Protein AF-A0A6C0KAD4-F1 (afdb_monomer_lite)

pLDDT: mean 70.76, std 21.35, range [34.16, 97.62]

Radius of gyration: 24.13 Å; chains: 1; bounding box: 54×58×43 Å

Foldseek 3Di:
DDPVVVVVVLVVVLVVVCVVVCVVCPPVQPPVALVSLVVVLVVLVVVLVVVVVVPPPPPNPVVVSVSVSSNVNSVVRNVVRVVVVVVVPPDDPPDDDDPVVVVVVVVPPDCPDDDLVPDDPVPRDPPPDDDDDDDDDDDDDDDDDD

Organism: NCBI:txid1070528

InterPro domains:
  IPR011630 Nucleotide modification associated domain 1 [PF07659] (21-80)

Sequence (146 aa):
MDRISQLKAVQLEGAKLFEKKNKDYGDAFANYGPIGVIVRMGDKINRLTSVTNNGINLVKTECIRDTLIDLHNYSAMAIMLMDENKEQIIELPKSIPRNDSYAHELSLQDNSKVDNNDLPYSARWPNCSSPKNTSESSWPPSVNNR

Structure (mmCIF, N/CA/C/O backbone):
data_AF-A0A6C0KAD4-F1
#
_entry.id   AF-A0A6C0KAD4-F1
#
loop_
_atom_site.group_PDB
_atom_site.id
_atom_site.type_symbol
_atom_site.label_atom_id
_atom_site.label_alt_id
_atom_site.label_comp_id
_atom_site.label_asym_id
_atom_site.label_entity_id
_atom_site.label_seq_id
_atom_site.pdbx_PDB_ins_code
_atom_site.Cartn_x
_atom_site.Cartn_y
_atom_site.Cartn_z
_atom_site.occupancy
_atom_site.B_iso_or_equiv
_atom_site.auth_seq_id
_atom_site.auth_comp_id
_atom_site.auth_asym_id
_atom_site.auth_atom_id
_atom_site.pdbx_PDB_model_num
ATOM 1 N N . MET A 1 1 ? -5.820 -21.143 15.294 1.00 69.56 1 MET A N 1
ATOM 2 C CA . MET A 1 1 ? -6.151 -20.475 14.016 1.00 69.56 1 MET A CA 1
ATOM 3 C C . MET A 1 1 ? -4.843 -20.315 13.250 1.00 69.56 1 MET A C 1
ATOM 5 O O . MET A 1 1 ? -3.895 -19.811 13.840 1.00 69.56 1 MET A O 1
ATOM 9 N N . ASP A 1 2 ? -4.747 -20.830 12.025 1.00 94.50 2 ASP A N 1
ATOM 10 C CA . ASP A 1 2 ? -3.501 -20.830 11.243 1.00 94.50 2 ASP A CA 1
ATOM 11 C C . ASP A 1 2 ? -3.136 -19.412 10.756 1.00 94.50 2 ASP A C 1
ATOM 13 O O . ASP A 1 2 ? -3.978 -18.696 10.210 1.00 94.50 2 ASP A O 1
ATOM 17 N N . ARG A 1 3 ? -1.881 -18.996 10.969 1.00 94.19 3 ARG A N 1
ATOM 18 C CA . ARG A 1 3 ? -1.393 -17.651 10.619 1.00 94.19 3 ARG A CA 1
ATOM 19 C C . ARG A 1 3 ? -1.271 -17.453 9.114 1.00 94.19 3 ARG A C 1
ATOM 21 O O . ARG A 1 3 ? -1.547 -16.357 8.634 1.00 94.19 3 ARG A O 1
ATOM 28 N N . ILE A 1 4 ? -0.917 -18.501 8.371 1.00 96.00 4 ILE A N 1
ATOM 29 C CA . ILE A 1 4 ? -0.828 -18.430 6.908 1.00 96.00 4 ILE A CA 1
ATOM 30 C C . ILE A 1 4 ? -2.213 -18.180 6.311 1.00 96.00 4 ILE A C 1
ATOM 32 O O . ILE A 1 4 ? -2.373 -17.324 5.444 1.00 96.00 4 ILE A O 1
ATOM 36 N N . SER A 1 5 ? -3.233 -18.861 6.827 1.00 96.88 5 SER A N 1
ATOM 37 C CA . SER A 1 5 ? -4.627 -18.638 6.442 1.00 96.88 5 SER A CA 1
ATOM 38 C C . SER A 1 5 ? -5.096 -17.206 6.734 1.00 96.88 5 SER A C 1
ATOM 40 O O . SER A 1 5 ? -5.762 -16.602 5.896 1.00 96.88 5 SER A O 1
ATOM 42 N N . GLN A 1 6 ? -4.703 -16.622 7.874 1.00 95.25 6 GLN A N 1
ATOM 43 C CA . GLN A 1 6 ? -5.002 -15.216 8.189 1.00 95.25 6 GLN A CA 1
ATOM 44 C C . GLN A 1 6 ? -4.330 -14.249 7.205 1.00 95.25 6 GLN A C 1
ATOM 46 O O . GLN A 1 6 ? -4.984 -13.334 6.710 1.00 95.25 6 GLN A O 1
ATOM 51 N N . LEU A 1 7 ? -3.049 -14.467 6.889 1.00 96.00 7 LEU A N 1
ATOM 52 C CA . LEU A 1 7 ? -2.322 -13.648 5.917 1.00 96.00 7 LEU A CA 1
ATOM 53 C C . LEU A 1 7 ? -2.972 -13.718 4.529 1.00 96.00 7 LEU A C 1
ATOM 55 O O . LEU A 1 7 ? -3.208 -12.680 3.918 1.00 96.00 7 LEU A O 1
ATOM 59 N N . LYS A 1 8 ? -3.328 -14.921 4.061 1.00 97.12 8 LYS A N 1
ATOM 60 C CA . LYS A 1 8 ? -4.019 -15.116 2.776 1.00 97.12 8 LYS A CA 1
ATOM 61 C C . LYS A 1 8 ? -5.353 -14.375 2.717 1.00 97.12 8 LYS A C 1
ATOM 63 O O . LYS A 1 8 ? -5.683 -13.797 1.686 1.00 97.12 8 LYS A O 1
ATOM 68 N N . ALA A 1 9 ? -6.111 -14.363 3.814 1.00 96.62 9 ALA A N 1
ATOM 69 C CA . ALA A 1 9 ? -7.363 -13.614 3.885 1.00 96.62 9 ALA A CA 1
ATOM 70 C C . ALA A 1 9 ? -7.134 -12.099 3.730 1.00 96.62 9 ALA A C 1
ATOM 72 O O . ALA A 1 9 ? -7.840 -11.455 2.958 1.00 96.62 9 ALA A O 1
ATOM 73 N N . VAL A 1 10 ? -6.111 -11.551 4.397 1.00 95.88 10 VAL A N 1
ATOM 74 C CA . VAL A 1 10 ? -5.720 -10.134 4.277 1.00 95.88 10 VAL A CA 1
ATOM 75 C C . VAL A 1 10 ? -5.239 -9.798 2.862 1.00 95.88 10 VAL A C 1
ATOM 77 O O . VAL A 1 10 ? -5.626 -8.773 2.310 1.00 95.88 10 VAL A O 1
ATOM 80 N N . GLN A 1 11 ? -4.441 -10.669 2.241 1.00 97.06 11 GLN A N 1
ATOM 81 C CA . GLN A 1 11 ? -3.985 -10.483 0.859 1.00 97.06 11 GLN A CA 1
ATOM 82 C C . GLN A 1 11 ? -5.156 -10.484 -0.131 1.00 97.06 11 GLN A C 1
ATOM 84 O O . GLN A 1 11 ? -5.190 -9.664 -1.044 1.00 97.06 11 GLN A O 1
ATOM 89 N N . LEU A 1 12 ? -6.144 -11.365 0.062 1.00 97.62 12 LEU A N 1
ATOM 90 C CA . LEU A 1 12 ? -7.343 -11.411 -0.776 1.00 97.62 12 LEU A CA 1
ATOM 91 C C . LEU A 1 12 ? -8.203 -10.146 -0.624 1.00 97.62 12 LEU A C 1
ATOM 93 O O . LEU A 1 12 ? -8.741 -9.641 -1.607 1.00 97.62 12 LEU A O 1
ATOM 97 N N . GLU A 1 13 ? -8.339 -9.637 0.600 1.00 96.25 13 GLU A N 1
ATOM 98 C CA . GLU A 1 13 ? -8.992 -8.355 0.889 1.00 96.25 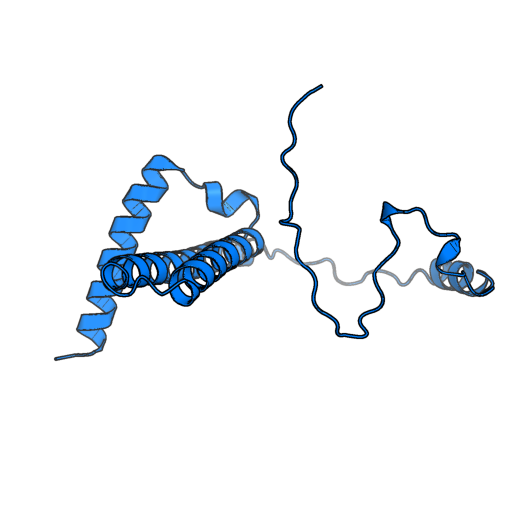13 GLU A CA 1
ATOM 99 C C . GLU A 1 13 ? -8.271 -7.196 0.182 1.00 96.25 13 GLU A C 1
ATOM 101 O O . GLU A 1 13 ? -8.905 -6.432 -0.549 1.00 96.25 13 GLU A O 1
ATOM 106 N N . GLY A 1 14 ? -6.943 -7.124 0.320 1.00 96.56 14 GLY A N 1
ATOM 107 C CA . GLY A 1 14 ? -6.103 -6.132 -0.351 1.00 96.56 14 GLY A CA 1
ATOM 108 C C . GLY A 1 14 ? -6.221 -6.188 -1.874 1.00 96.56 14 GLY A C 1
ATOM 109 O O . GLY A 1 14 ? -6.422 -5.148 -2.501 1.00 96.56 14 GLY A O 1
ATOM 110 N N . ALA A 1 15 ? -6.204 -7.388 -2.462 1.00 97.00 15 ALA A N 1
ATOM 111 C CA . ALA A 1 15 ? -6.343 -7.593 -3.903 1.00 97.00 15 ALA A CA 1
ATOM 112 C C . ALA A 1 15 ? -7.691 -7.085 -4.442 1.00 97.00 15 ALA A C 1
ATOM 114 O O . ALA A 1 15 ? -7.719 -6.365 -5.437 1.00 97.00 15 ALA A O 1
ATOM 115 N N . LYS A 1 16 ? -8.804 -7.381 -3.757 1.00 96.81 16 LYS A N 1
ATOM 116 C CA . LYS A 1 16 ? -10.136 -6.870 -4.136 1.00 96.81 16 LYS A CA 1
ATOM 117 C C . LYS A 1 16 ? -10.218 -5.347 -4.039 1.00 96.81 16 LYS A C 1
ATOM 119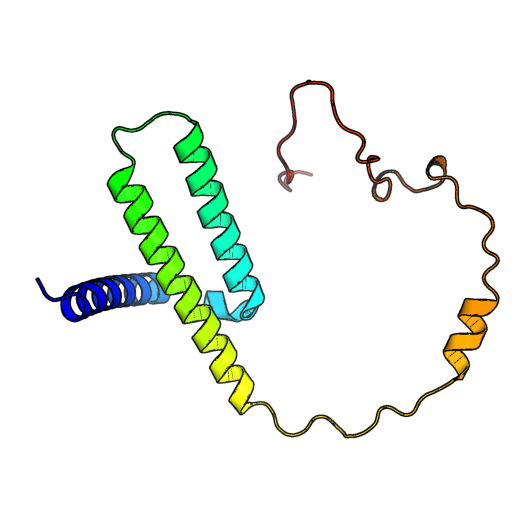 O O . LYS A 1 16 ? -10.821 -4.695 -4.890 1.00 96.81 16 LYS A O 1
ATOM 124 N N . LEU A 1 17 ? -9.621 -4.769 -2.994 1.00 94.81 17 LEU A N 1
ATOM 125 C CA . LEU A 1 17 ? -9.574 -3.317 -2.837 1.00 94.81 17 LEU A CA 1
ATOM 126 C C . LEU A 1 17 ? -8.727 -2.663 -3.935 1.00 94.81 17 LEU A C 1
ATOM 128 O O . LEU A 1 17 ? -9.121 -1.627 -4.472 1.00 94.81 17 LEU A O 1
ATOM 132 N N . PHE A 1 18 ? -7.587 -3.270 -4.273 1.00 95.19 18 PHE A N 1
ATOM 133 C CA . PHE A 1 18 ? -6.729 -2.829 -5.367 1.00 95.19 18 PHE A CA 1
ATOM 134 C C . PHE A 1 18 ? -7.473 -2.879 -6.700 1.00 95.19 18 PHE A C 1
ATOM 136 O O . PHE A 1 18 ? -7.521 -1.863 -7.377 1.00 95.19 18 PHE A O 1
ATOM 143 N N . GLU A 1 19 ? -8.125 -3.995 -7.036 1.00 95.06 19 GLU A N 1
ATOM 144 C CA . GLU A 1 19 ? -8.907 -4.142 -8.272 1.00 95.06 19 GLU A CA 1
ATOM 145 C C . GLU A 1 19 ? -9.954 -3.028 -8.417 1.00 95.06 19 GLU A C 1
ATOM 147 O O . GLU A 1 19 ? -10.033 -2.370 -9.456 1.00 95.06 19 GLU A O 1
ATOM 152 N N . LYS A 1 20 ? -10.708 -2.756 -7.344 1.00 94.25 20 LYS A N 1
ATOM 153 C CA . LYS A 1 20 ? -11.697 -1.674 -7.321 1.00 94.25 20 LYS A CA 1
ATOM 154 C C . LYS A 1 20 ? -11.054 -0.309 -7.589 1.00 94.25 20 LYS A C 1
ATOM 156 O O . LYS A 1 20 ? -11.523 0.415 -8.457 1.00 94.25 20 LYS A O 1
ATOM 161 N N . LYS A 1 21 ? -9.975 0.035 -6.876 1.00 90.62 21 LYS A N 1
ATOM 162 C CA . LYS A 1 21 ? -9.289 1.331 -7.033 1.00 90.62 21 LYS A CA 1
ATOM 163 C C . LYS A 1 21 ? -8.605 1.460 -8.394 1.00 90.62 21 LYS A C 1
ATOM 165 O O . LYS A 1 21 ? -8.655 2.522 -9.000 1.00 90.62 21 LYS A O 1
ATOM 170 N N . ASN A 1 22 ? -7.993 0.392 -8.890 1.00 91.81 22 ASN A N 1
ATOM 171 C CA . ASN A 1 22 ? -7.317 0.379 -10.180 1.00 91.81 22 ASN A CA 1
ATOM 172 C C . ASN A 1 22 ? -8.310 0.572 -11.334 1.00 91.81 22 ASN A C 1
ATOM 174 O O . ASN A 1 22 ? -7.981 1.202 -12.329 1.00 91.81 22 ASN A O 1
ATOM 178 N N . LYS A 1 23 ? -9.557 0.110 -11.186 1.00 91.56 23 LYS A N 1
ATOM 179 C CA . LYS A 1 23 ? -10.629 0.424 -12.138 1.00 91.56 23 LYS A CA 1
ATOM 180 C C . LYS A 1 23 ? -10.966 1.921 -12.177 1.00 91.56 23 LYS A C 1
ATOM 182 O O . LYS A 1 23 ? -11.266 2.438 -13.248 1.00 91.56 23 LYS A O 1
ATOM 187 N N . ASP A 1 24 ? -10.915 2.597 -11.030 1.00 87.56 24 ASP A N 1
ATOM 188 C CA . ASP A 1 24 ? -11.267 4.016 -10.904 1.00 87.56 24 ASP A CA 1
ATOM 189 C C . ASP A 1 24 ? -10.124 4.953 -11.341 1.00 87.56 24 ASP A C 1
ATOM 191 O O . ASP A 1 24 ? -10.375 6.000 -11.937 1.00 87.56 24 ASP A O 1
ATOM 195 N N . TYR A 1 25 ? -8.870 4.592 -11.044 1.00 83.75 25 TYR A N 1
ATOM 196 C CA . TYR A 1 25 ? -7.695 5.451 -11.253 1.00 83.75 25 TYR A CA 1
ATOM 197 C C . TYR A 1 25 ? -6.757 4.980 -12.374 1.00 83.75 25 TYR A C 1
ATOM 199 O O . TYR A 1 25 ? -5.867 5.734 -12.768 1.00 83.75 25 TYR A O 1
ATOM 207 N N . GLY A 1 26 ? -6.938 3.761 -12.889 1.00 87.31 26 GLY A N 1
ATOM 208 C CA . GLY A 1 26 ? -6.007 3.130 -13.822 1.00 87.31 26 GLY A CA 1
ATOM 209 C C . GLY A 1 26 ? -4.605 2.969 -13.231 1.00 87.31 26 GLY A C 1
ATOM 210 O O . GLY A 1 26 ? -4.405 3.008 -12.016 1.00 87.31 26 GLY A O 1
ATOM 211 N N . ASP A 1 27 ? -3.616 2.876 -14.117 1.00 86.88 27 ASP A N 1
ATOM 212 C CA . ASP A 1 27 ? -2.198 2.708 -13.778 1.00 86.88 27 ASP A CA 1
ATOM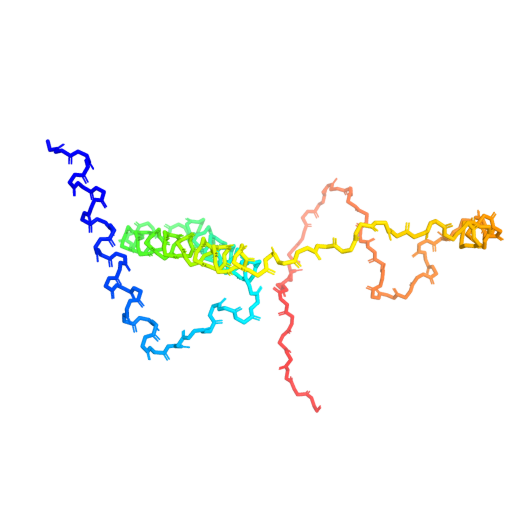 213 C C . ASP A 1 27 ? -1.517 4.012 -13.303 1.00 86.88 27 ASP A C 1
ATOM 215 O O . ASP A 1 27 ? -0.350 4.302 -13.559 1.00 86.88 27 ASP A O 1
ATOM 219 N N . ALA A 1 28 ? -2.262 4.870 -12.602 1.00 85.62 28 ALA A N 1
ATOM 220 C CA . ALA A 1 28 ? -1.772 6.174 -12.162 1.00 85.62 28 ALA A CA 1
ATOM 221 C C . ALA A 1 28 ? -0.576 6.085 -11.194 1.00 85.62 28 ALA A C 1
ATOM 223 O O . ALA A 1 28 ? 0.126 7.082 -10.995 1.00 85.62 28 ALA A O 1
ATOM 224 N N . PHE A 1 29 ? -0.352 4.920 -10.577 1.00 85.56 29 PHE A N 1
ATOM 225 C CA . PHE A 1 29 ? 0.760 4.681 -9.661 1.00 85.56 29 PHE A CA 1
ATOM 226 C C . PHE A 1 29 ? 2.100 4.463 -10.385 1.00 85.56 29 PHE A C 1
ATOM 228 O O . PHE A 1 29 ? 3.138 4.754 -9.790 1.00 85.56 29 PHE A O 1
ATOM 235 N N . ALA A 1 30 ? 2.097 4.045 -11.657 1.00 88.06 30 ALA A N 1
ATOM 236 C CA . ALA A 1 30 ? 3.311 3.826 -12.446 1.00 88.06 30 ALA A CA 1
ATOM 237 C C . ALA A 1 30 ? 4.001 5.123 -12.906 1.00 88.06 30 ALA A C 1
ATOM 239 O O . ALA A 1 30 ? 5.216 5.144 -13.092 1.00 88.06 30 ALA A O 1
ATOM 240 N N . ASN A 1 31 ? 3.259 6.233 -13.014 1.00 87.94 31 ASN A N 1
ATOM 241 C CA . ASN A 1 31 ? 3.733 7.507 -13.584 1.00 87.94 31 ASN A CA 1
ATOM 242 C C . ASN A 1 31 ? 5.043 8.053 -12.984 1.00 87.94 31 ASN A C 1
ATOM 244 O O . ASN A 1 31 ? 5.812 8.718 -13.671 1.00 87.94 31 ASN A O 1
ATOM 248 N N . TYR A 1 32 ? 5.284 7.804 -11.696 1.00 86.69 32 TYR A N 1
ATOM 249 C CA . TYR A 1 32 ? 6.461 8.290 -10.963 1.00 86.69 32 TYR A CA 1
ATOM 250 C C . TYR A 1 32 ? 7.372 7.146 -10.493 1.00 86.69 32 TYR A C 1
ATOM 252 O O . TYR A 1 32 ? 8.255 7.349 -9.652 1.00 86.69 32 TYR A O 1
ATOM 260 N N . GLY A 1 33 ? 7.137 5.934 -10.999 1.00 90.06 33 GLY A N 1
ATOM 261 C CA . GLY A 1 33 ? 7.862 4.734 -10.610 1.00 90.06 33 GLY A CA 1
ATOM 262 C C . GLY A 1 33 ? 7.735 4.387 -9.115 1.00 90.06 33 GLY A C 1
ATOM 263 O O . GLY A 1 33 ? 6.899 4.941 -8.390 1.00 90.06 33 GLY A O 1
ATOM 264 N N . PRO A 1 34 ? 8.605 3.491 -8.614 1.00 92.31 34 PRO A N 1
ATOM 265 C CA . PRO A 1 34 ? 8.597 3.062 -7.213 1.00 92.31 34 PRO A CA 1
ATOM 266 C C . PRO A 1 34 ? 8.716 4.220 -6.206 1.00 92.31 34 PRO A C 1
ATOM 268 O O . PRO A 1 34 ? 8.150 4.166 -5.116 1.00 92.31 34 PRO A O 1
ATOM 271 N N . ILE A 1 35 ? 9.414 5.300 -6.573 1.00 91.81 35 ILE A N 1
ATOM 272 C CA . ILE A 1 35 ? 9.604 6.482 -5.719 1.00 91.81 35 ILE A CA 1
ATOM 273 C C . ILE A 1 35 ? 8.269 7.189 -5.460 1.00 91.81 35 ILE A C 1
ATOM 275 O O . ILE A 1 35 ? 7.971 7.534 -4.316 1.00 91.81 35 ILE A O 1
ATOM 279 N N . GLY A 1 36 ? 7.433 7.357 -6.489 1.00 91.94 36 GLY A N 1
ATOM 280 C CA . GLY A 1 36 ? 6.105 7.950 -6.325 1.00 91.94 36 GLY A CA 1
ATOM 281 C C . GLY A 1 36 ? 5.211 7.150 -5.383 1.00 91.94 36 GLY A C 1
ATOM 282 O O . GLY A 1 36 ? 4.477 7.725 -4.578 1.00 91.94 36 GLY A O 1
ATOM 283 N N . VAL A 1 37 ? 5.322 5.822 -5.426 1.00 93.00 37 VAL A N 1
ATOM 284 C CA . VAL A 1 37 ? 4.597 4.920 -4.525 1.00 93.00 37 VAL A CA 1
ATOM 285 C C . VAL A 1 37 ? 5.029 5.120 -3.066 1.00 93.00 37 VAL A C 1
ATOM 287 O O . VAL A 1 37 ? 4.172 5.237 -2.188 1.00 93.00 37 VAL A O 1
ATOM 290 N N . ILE A 1 38 ? 6.333 5.255 -2.798 1.00 93.88 38 ILE A N 1
ATOM 291 C CA . ILE A 1 38 ? 6.866 5.516 -1.447 1.00 93.88 38 ILE A CA 1
ATOM 292 C C . ILE A 1 38 ? 6.359 6.855 -0.894 1.00 93.88 38 ILE A C 1
ATOM 294 O O . ILE A 1 38 ? 5.948 6.929 0.266 1.00 93.88 38 ILE A O 1
ATOM 298 N N . VAL A 1 39 ? 6.328 7.909 -1.715 1.00 93.12 39 VAL A N 1
ATOM 299 C CA . VAL A 1 39 ? 5.794 9.219 -1.300 1.00 93.12 39 VAL A CA 1
ATOM 300 C C . VAL A 1 39 ? 4.331 9.095 -0.859 1.00 93.12 39 VAL A C 1
ATOM 302 O O . VAL A 1 39 ? 3.967 9.567 0.218 1.00 93.12 39 VAL A O 1
ATOM 305 N N . ARG A 1 40 ? 3.506 8.365 -1.623 1.00 91.75 40 ARG A N 1
ATOM 306 C CA . ARG A 1 40 ? 2.097 8.122 -1.268 1.00 91.75 40 ARG A CA 1
ATOM 307 C C . ARG A 1 40 ? 1.932 7.328 0.029 1.00 91.75 40 ARG A C 1
ATOM 309 O O . ARG A 1 40 ? 0.976 7.575 0.768 1.00 91.75 40 ARG A O 1
ATOM 316 N N . MET A 1 41 ? 2.848 6.406 0.336 1.00 94.25 41 MET A N 1
ATOM 317 C CA . MET A 1 41 ? 2.875 5.742 1.646 1.00 94.25 41 MET A CA 1
ATOM 318 C C . MET A 1 41 ? 3.128 6.751 2.770 1.00 94.25 41 MET A C 1
ATOM 320 O O . MET A 1 41 ? 2.413 6.733 3.774 1.00 94.25 41 MET A O 1
ATOM 324 N N . GLY A 1 42 ? 4.085 7.664 2.579 1.00 92.38 42 GLY A N 1
ATOM 325 C CA . GLY A 1 42 ? 4.371 8.754 3.514 1.00 92.38 42 GLY A CA 1
ATOM 326 C C . GLY A 1 42 ? 3.142 9.619 3.803 1.00 92.38 42 GLY A C 1
ATOM 327 O O . GLY A 1 42 ? 2.800 9.830 4.968 1.00 92.38 42 GLY A O 1
ATOM 328 N N . ASP A 1 43 ? 2.408 10.027 2.765 1.00 89.94 43 ASP A N 1
ATOM 329 C CA . ASP A 1 43 ? 1.174 10.815 2.908 1.00 89.94 43 ASP A CA 1
ATOM 330 C C . ASP A 1 43 ? 0.119 10.100 3.766 1.00 89.94 43 ASP A C 1
ATOM 332 O O . ASP A 1 43 ? -0.551 10.713 4.606 1.00 89.94 43 ASP A O 1
ATOM 336 N N . LYS A 1 44 ? -0.031 8.780 3.586 1.00 88.62 44 LYS A N 1
ATOM 337 C CA . LYS A 1 44 ? -0.973 7.973 4.374 1.00 88.62 44 LYS A CA 1
ATOM 338 C C . LYS A 1 44 ? -0.552 7.818 5.828 1.00 88.62 44 LYS A C 1
ATOM 340 O O . LYS A 1 44 ? -1.405 7.949 6.707 1.00 88.62 44 LYS A O 1
ATOM 345 N N . ILE A 1 45 ? 0.734 7.601 6.093 1.00 89.75 45 ILE A N 1
ATOM 346 C CA . ILE A 1 45 ? 1.269 7.489 7.457 1.00 89.75 45 ILE A CA 1
ATOM 347 C C . ILE A 1 45 ? 1.141 8.822 8.201 1.00 89.75 45 ILE A C 1
ATOM 349 O O . ILE A 1 45 ? 0.675 8.854 9.343 1.00 89.75 45 ILE A O 1
ATOM 353 N N . ASN A 1 46 ? 1.488 9.931 7.547 1.00 87.44 46 ASN A N 1
ATOM 354 C CA . ASN A 1 46 ? 1.373 11.266 8.130 1.00 87.44 46 ASN A CA 1
ATOM 355 C C . ASN A 1 46 ? -0.082 11.579 8.494 1.00 87.44 46 ASN A C 1
ATOM 357 O O . ASN A 1 46 ? -0.363 11.973 9.626 1.00 87.44 46 ASN A O 1
ATOM 361 N N . ARG A 1 47 ? -1.029 11.287 7.591 1.00 82.50 47 ARG A N 1
ATOM 362 C CA . ARG A 1 47 ? -2.466 11.436 7.864 1.00 82.50 47 ARG A CA 1
ATOM 363 C C . ARG A 1 47 ? -2.921 10.593 9.058 1.00 82.50 47 ARG A C 1
ATOM 365 O O . ARG A 1 47 ? -3.672 11.091 9.897 1.00 82.50 47 ARG A O 1
ATOM 372 N N . LEU A 1 48 ? -2.467 9.342 9.156 1.00 82.38 48 LEU A N 1
ATOM 373 C CA . LEU A 1 48 ? -2.794 8.461 10.280 1.00 82.38 48 LEU A CA 1
ATOM 374 C C . LEU A 1 48 ? -2.271 9.016 11.611 1.00 82.38 48 LEU A C 1
ATOM 376 O O . LEU A 1 48 ? -2.975 8.997 12.622 1.00 82.38 48 LEU A O 1
ATOM 380 N N . THR A 1 49 ? -1.052 9.550 11.597 1.00 78.81 49 THR A N 1
ATOM 381 C CA . THR A 1 49 ? -0.378 10.106 12.775 1.00 78.81 49 THR A CA 1
ATOM 382 C C . THR A 1 49 ? -1.091 11.363 13.272 1.00 78.81 49 THR A C 1
ATOM 384 O O . THR A 1 49 ? -1.400 11.467 14.460 1.00 78.81 49 THR A O 1
ATOM 387 N N . SER A 1 50 ? -1.465 12.272 12.365 1.00 75.56 50 SER A N 1
ATOM 388 C CA . SER A 1 50 ? -2.250 13.468 12.699 1.00 75.56 50 SER A CA 1
ATOM 389 C C . SER A 1 50 ? -3.610 13.122 13.316 1.00 75.56 50 SER A C 1
ATOM 391 O O . SER A 1 50 ? -4.015 13.725 14.307 1.00 75.56 50 SER A O 1
ATOM 393 N N . VAL A 1 51 ? -4.312 12.118 12.779 1.00 70.25 51 VAL A N 1
ATOM 394 C CA . VAL A 1 51 ? -5.613 11.675 13.316 1.00 70.25 51 VAL A CA 1
ATOM 395 C C . VAL A 1 51 ? -5.453 11.001 14.683 1.00 70.25 51 VAL A C 1
ATOM 397 O O . VAL A 1 51 ? -6.274 11.202 15.584 1.00 70.25 51 VAL A O 1
ATOM 400 N N . THR A 1 52 ? -4.391 10.216 14.870 1.00 69.50 52 THR A N 1
ATOM 401 C CA . THR A 1 52 ? -4.138 9.476 16.115 1.00 69.50 52 THR A CA 1
ATOM 402 C C . THR A 1 52 ? -3.818 10.420 17.274 1.00 69.50 52 THR A C 1
ATOM 404 O O . THR A 1 52 ? -4.436 10.280 18.332 1.00 69.50 52 THR A O 1
ATOM 407 N N . ASN A 1 53 ? -2.981 11.436 17.040 1.00 65.25 53 ASN A N 1
ATOM 408 C CA . ASN A 1 53 ? -2.572 12.426 18.043 1.00 65.25 53 ASN A CA 1
ATOM 409 C C . ASN A 1 53 ? -3.725 13.324 18.535 1.00 65.25 53 ASN A C 1
ATOM 411 O O . ASN A 1 53 ? -3.705 13.769 19.678 1.00 65.25 53 ASN A O 1
ATOM 415 N N . ASN A 1 54 ? -4.779 13.516 17.734 1.00 62.03 54 ASN A N 1
ATOM 416 C CA . ASN A 1 54 ? -5.923 14.376 18.075 1.00 62.03 54 ASN A CA 1
ATOM 417 C C . ASN A 1 54 ? -7.019 13.687 18.926 1.00 62.03 54 ASN A C 1
ATOM 419 O O . ASN A 1 54 ? -8.152 14.153 18.984 1.00 62.03 54 ASN A O 1
ATOM 423 N N . GLY A 1 55 ? -6.729 12.557 19.583 1.00 55.84 55 GLY A N 1
ATOM 424 C CA . GLY A 1 55 ? -7.542 12.054 20.709 1.00 55.84 55 GLY A CA 1
ATOM 425 C C . GLY A 1 55 ? -8.925 11.434 20.418 1.00 55.84 55 GLY A C 1
ATOM 426 O O . GLY A 1 55 ? -9.529 10.879 21.329 1.00 55.84 55 GLY A O 1
ATOM 427 N N . ILE A 1 56 ? -9.430 11.415 19.179 1.00 55.03 56 ILE A N 1
ATOM 428 C CA . ILE A 1 56 ? -10.755 10.823 18.861 1.00 55.03 56 ILE A CA 1
ATOM 429 C C . ILE A 1 56 ? -10.665 9.287 18.745 1.00 55.03 56 ILE A C 1
ATOM 431 O O . ILE A 1 56 ? -10.623 8.744 17.653 1.00 55.03 56 ILE A O 1
ATOM 435 N N . ASN A 1 57 ? -10.552 8.557 19.857 1.00 53.75 57 ASN A N 1
ATOM 436 C CA . ASN A 1 57 ? -10.313 7.100 19.858 1.00 53.75 57 ASN A CA 1
ATOM 437 C C . ASN A 1 57 ? -11.522 6.204 19.520 1.00 53.75 57 ASN A C 1
ATOM 439 O O . ASN A 1 57 ? -11.335 5.004 19.344 1.00 53.75 57 ASN A O 1
ATOM 443 N N . LEU A 1 58 ? -12.737 6.746 19.374 1.00 51.09 58 LEU A N 1
ATOM 444 C CA . LEU A 1 58 ? -13.944 5.918 19.211 1.00 51.09 58 LEU A CA 1
ATOM 445 C C . LEU A 1 58 ? -14.273 5.477 17.769 1.00 51.09 58 LEU A C 1
ATOM 447 O O . LEU A 1 58 ? -15.085 4.578 17.604 1.00 51.09 58 LEU A O 1
ATOM 451 N N . VAL A 1 59 ? -13.641 6.050 16.735 1.00 52.84 59 VAL A N 1
ATOM 452 C CA . VAL A 1 59 ? -13.937 5.743 15.307 1.00 52.84 59 VAL A CA 1
ATOM 453 C C . VAL A 1 59 ? -12.702 5.180 14.564 1.00 52.84 59 VAL A C 1
ATOM 455 O O . VAL A 1 59 ? -12.699 4.990 13.354 1.00 52.84 59 VAL A O 1
ATOM 458 N N . LYS A 1 60 ? -11.592 4.931 15.276 1.00 54.75 60 LYS A N 1
ATOM 459 C CA . LYS A 1 60 ? -10.249 4.803 14.675 1.00 54.75 60 LYS A CA 1
ATOM 460 C C . LYS A 1 60 ? -9.848 3.410 14.189 1.00 54.75 60 LYS A C 1
ATOM 462 O O . LYS A 1 60 ? -8.979 3.325 13.328 1.00 54.75 60 LYS A O 1
ATOM 467 N N . THR A 1 61 ? -10.417 2.326 14.709 1.00 54.62 61 THR A N 1
ATOM 468 C CA . THR A 1 61 ? -9.937 0.966 14.392 1.00 54.62 61 THR A CA 1
ATOM 469 C C . THR A 1 61 ? -10.195 0.562 12.941 1.00 54.62 61 THR A C 1
ATOM 471 O O . THR A 1 61 ? -9.304 -0.015 12.319 1.00 54.62 61 THR A O 1
ATOM 474 N N . GLU A 1 62 ? -11.354 0.920 12.382 1.00 58.97 62 GLU A N 1
ATOM 475 C CA . GLU A 1 62 ? -11.688 0.682 10.968 1.00 58.97 62 GLU A CA 1
ATOM 476 C C . GLU A 1 62 ? -10.787 1.524 10.046 1.00 58.97 62 GLU A C 1
ATOM 478 O O . GLU A 1 62 ? -10.115 0.985 9.172 1.00 58.97 62 GLU A O 1
ATOM 483 N N . CYS A 1 63 ? -10.601 2.814 10.364 1.00 74.12 63 CYS A N 1
ATOM 484 C CA . CYS A 1 63 ? -9.734 3.717 9.595 1.00 74.12 63 CYS A CA 1
ATOM 485 C C . CYS A 1 63 ? -8.244 3.314 9.615 1.00 74.12 63 CYS A C 1
ATOM 487 O O . CYS A 1 63 ? -7.547 3.440 8.602 1.00 74.12 63 CYS A O 1
ATOM 489 N N . ILE A 1 64 ? -7.736 2.814 10.751 1.00 83.25 64 ILE A N 1
ATOM 490 C CA . ILE A 1 64 ? -6.355 2.319 10.856 1.00 83.25 64 ILE A CA 1
ATOM 491 C C . ILE A 1 64 ? -6.192 1.039 10.037 1.00 83.25 64 ILE A C 1
ATOM 493 O O . ILE A 1 64 ? -5.218 0.931 9.295 1.00 83.25 64 ILE A O 1
ATOM 497 N N . ARG A 1 65 ? -7.136 0.090 10.130 1.00 88.56 65 ARG A N 1
ATOM 498 C CA . ARG A 1 65 ? -7.083 -1.147 9.340 1.00 88.56 65 ARG A CA 1
ATOM 499 C C . ARG A 1 65 ? -7.067 -0.836 7.846 1.00 88.56 65 ARG A C 1
ATOM 501 O O . ARG A 1 65 ? -6.171 -1.318 7.162 1.00 88.56 65 ARG A O 1
ATOM 508 N N . ASP A 1 66 ? -7.979 0.005 7.369 1.00 89.00 66 ASP A N 1
ATOM 509 C CA . ASP A 1 66 ? -8.044 0.399 5.958 1.00 89.00 66 ASP A CA 1
ATOM 510 C C . ASP A 1 66 ? -6.734 1.039 5.490 1.00 89.00 66 ASP A C 1
ATOM 512 O O . ASP A 1 66 ? -6.220 0.726 4.418 1.00 89.00 66 ASP A O 1
ATOM 516 N N . THR A 1 67 ? -6.142 1.892 6.332 1.00 90.62 67 THR A N 1
ATOM 517 C CA . THR A 1 67 ? -4.842 2.509 6.044 1.00 90.62 67 THR A CA 1
ATOM 518 C C . THR A 1 67 ? -3.731 1.461 5.955 1.00 90.62 67 THR A C 1
ATOM 520 O O . THR A 1 67 ? -2.874 1.552 5.082 1.00 90.62 67 THR A O 1
ATOM 523 N N . LEU A 1 68 ? -3.736 0.443 6.818 1.00 92.88 68 LEU A N 1
ATOM 524 C CA . LEU A 1 68 ? -2.758 -0.648 6.767 1.00 92.88 68 LEU A CA 1
ATOM 525 C C . LEU A 1 68 ? -2.933 -1.524 5.516 1.00 92.88 68 LEU A C 1
ATOM 527 O O . LEU A 1 68 ? -1.932 -1.937 4.932 1.00 92.88 68 LEU A O 1
ATOM 531 N N . ILE A 1 69 ? -4.171 -1.768 5.070 1.00 94.88 69 ILE A N 1
ATOM 532 C CA . ILE A 1 69 ? -4.440 -2.452 3.794 1.00 94.88 69 ILE A CA 1
ATOM 533 C C . ILE A 1 69 ? -3.949 -1.601 2.614 1.00 94.88 69 ILE A C 1
ATOM 535 O O . ILE A 1 69 ? -3.309 -2.127 1.703 1.00 94.88 69 ILE A O 1
ATOM 539 N N . ASP A 1 70 ? -4.162 -0.284 2.648 1.00 93.31 70 ASP A N 1
ATOM 540 C CA . ASP A 1 70 ? -3.617 0.630 1.641 1.00 93.31 70 ASP A CA 1
ATOM 541 C C . ASP A 1 70 ? -2.085 0.551 1.589 1.00 93.31 70 ASP A C 1
ATOM 543 O O . ASP A 1 70 ? -1.515 0.417 0.508 1.00 93.31 70 ASP A O 1
ATOM 547 N N . LEU A 1 71 ? -1.408 0.577 2.742 1.00 95.25 71 LEU A N 1
ATOM 548 C CA . LEU A 1 71 ? 0.053 0.450 2.823 1.00 95.25 71 LEU A CA 1
ATOM 549 C C . LEU A 1 71 ? 0.560 -0.908 2.315 1.00 95.25 71 LEU A C 1
ATOM 551 O O . LEU A 1 71 ? 1.606 -0.962 1.662 1.00 95.25 71 LEU A O 1
ATOM 555 N N . HIS A 1 72 ? -0.179 -1.992 2.567 1.00 95.94 72 HIS A N 1
ATOM 556 C CA . HIS A 1 72 ? 0.113 -3.308 1.998 1.00 95.94 72 HIS A CA 1
ATOM 557 C C . HIS A 1 72 ? 0.070 -3.270 0.463 1.00 95.94 72 HIS A C 1
ATOM 559 O O . HIS A 1 72 ? 1.021 -3.700 -0.191 1.00 95.94 72 HIS A O 1
ATOM 565 N N . ASN A 1 73 ? -0.980 -2.677 -0.108 1.00 96.12 73 ASN A N 1
ATOM 566 C CA . ASN A 1 73 ? -1.128 -2.542 -1.556 1.00 96.12 73 ASN A CA 1
ATOM 567 C C . ASN A 1 73 ? -0.072 -1.613 -2.171 1.00 96.12 73 ASN A C 1
ATOM 569 O O . ASN A 1 73 ? 0.466 -1.936 -3.225 1.00 96.12 73 ASN A O 1
ATOM 573 N N . TYR A 1 74 ? 0.286 -0.502 -1.517 1.00 95.62 74 TYR A N 1
ATOM 574 C CA . TYR A 1 74 ? 1.392 0.349 -1.976 1.00 95.62 74 TYR A CA 1
ATOM 575 C C . TYR A 1 74 ? 2.720 -0.411 -1.999 1.00 95.62 74 TYR A C 1
ATOM 577 O O . TYR A 1 74 ? 3.462 -0.311 -2.971 1.00 95.62 74 TYR A O 1
ATOM 585 N N . SER A 1 75 ? 2.995 -1.232 -0.984 1.00 96.38 75 SER A N 1
ATOM 586 C CA . SER A 1 75 ? 4.203 -2.065 -0.974 1.00 96.38 75 SER A CA 1
ATOM 587 C C . SER A 1 75 ? 4.220 -3.039 -2.158 1.00 96.38 75 SER A C 1
ATOM 589 O O . SER A 1 75 ? 5.243 -3.184 -2.823 1.00 96.38 75 SER A O 1
ATOM 591 N N . ALA A 1 76 ? 3.077 -3.662 -2.464 1.00 95.81 76 ALA A N 1
ATOM 592 C CA . ALA A 1 76 ? 2.942 -4.555 -3.611 1.00 95.81 76 ALA A CA 1
ATOM 593 C C . ALA A 1 76 ? 3.133 -3.816 -4.950 1.00 95.81 76 ALA A C 1
ATOM 595 O O . ALA A 1 76 ? 3.902 -4.282 -5.783 1.00 95.81 76 ALA A O 1
ATOM 596 N N . MET A 1 77 ? 2.511 -2.646 -5.134 1.00 93.88 77 MET A N 1
ATOM 597 C CA . MET A 1 77 ? 2.664 -1.827 -6.347 1.00 93.88 77 MET A CA 1
ATOM 598 C C . MET A 1 77 ? 4.115 -1.385 -6.575 1.00 93.88 77 MET A C 1
ATOM 600 O O . MET A 1 77 ? 4.598 -1.430 -7.700 1.00 93.88 77 MET A O 1
ATOM 604 N N . ALA A 1 78 ? 4.838 -0.995 -5.519 1.00 94.62 78 ALA A N 1
ATOM 605 C CA . ALA A 1 78 ? 6.252 -0.644 -5.642 1.00 94.62 78 ALA A CA 1
ATOM 606 C C . ALA A 1 78 ? 7.081 -1.829 -6.160 1.00 94.62 78 ALA A C 1
ATOM 608 O O . ALA A 1 78 ? 7.925 -1.645 -7.033 1.00 94.62 78 ALA A O 1
ATOM 609 N N . ILE A 1 79 ? 6.814 -3.038 -5.654 1.00 95.19 79 ILE A N 1
ATOM 610 C CA . ILE A 1 79 ? 7.485 -4.262 -6.106 1.00 95.19 79 ILE A CA 1
ATOM 611 C C . ILE A 1 79 ? 7.133 -4.570 -7.566 1.00 95.19 79 ILE A C 1
ATOM 613 O O . ILE A 1 79 ? 8.048 -4.834 -8.337 1.00 95.19 79 ILE A O 1
ATOM 617 N N . MET A 1 80 ? 5.857 -4.459 -7.965 1.00 93.38 80 MET A N 1
ATOM 618 C CA . MET A 1 80 ? 5.432 -4.644 -9.364 1.00 93.38 80 MET A CA 1
ATOM 619 C C . MET A 1 80 ? 6.248 -3.749 -10.308 1.00 93.38 80 MET A C 1
ATOM 621 O O . MET A 1 80 ? 6.883 -4.248 -11.232 1.00 93.38 80 MET A O 1
ATOM 625 N N . LEU A 1 81 ? 6.349 -2.453 -9.992 1.00 92.69 81 LEU A N 1
ATOM 626 C CA . LEU A 1 81 ? 7.139 -1.501 -10.779 1.00 92.69 81 LEU A CA 1
ATOM 627 C C . LEU A 1 81 ? 8.643 -1.820 -10.768 1.00 92.69 81 LEU A C 1
ATOM 629 O O . LEU A 1 81 ? 9.346 -1.582 -11.748 1.00 92.69 81 LEU A O 1
ATOM 633 N N . MET A 1 82 ? 9.185 -2.319 -9.655 1.00 91.69 82 MET A N 1
ATOM 634 C CA . MET A 1 82 ? 10.599 -2.705 -9.581 1.00 91.69 82 MET A CA 1
ATOM 635 C C . MET A 1 82 ? 10.903 -3.952 -10.413 1.00 91.69 82 MET A C 1
ATOM 637 O O . MET A 1 82 ? 11.985 -4.036 -10.991 1.00 91.69 82 MET A O 1
ATOM 641 N N . ASP A 1 83 ?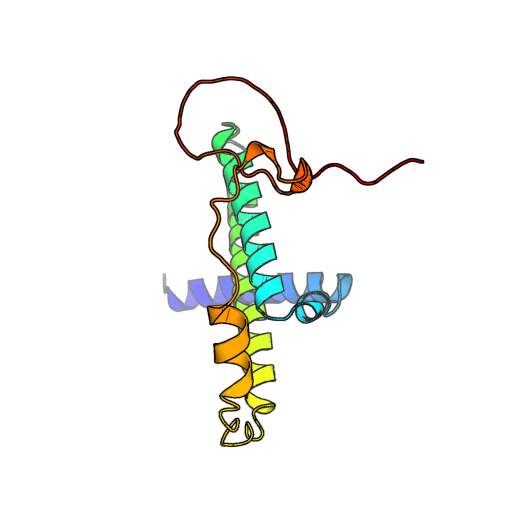 9.982 -4.909 -10.463 1.00 92.06 83 ASP A N 1
ATOM 642 C CA . ASP A 1 83 ? 10.161 -6.151 -11.209 1.00 92.06 83 ASP A CA 1
ATOM 643 C C . ASP A 1 83 ? 9.983 -5.934 -12.720 1.00 92.06 83 ASP A C 1
ATOM 645 O O . ASP A 1 83 ? 10.765 -6.480 -13.495 1.00 92.06 83 ASP A O 1
ATOM 649 N N . GLU A 1 84 ? 9.088 -5.034 -13.141 1.00 86.62 84 GLU A N 1
ATOM 650 C CA . GLU A 1 84 ? 8.979 -4.579 -14.539 1.00 86.62 84 GLU A CA 1
ATOM 651 C C . GLU A 1 84 ? 10.276 -3.930 -15.054 1.00 86.62 84 GLU A C 1
ATOM 653 O O . GLU A 1 84 ? 10.696 -4.154 -16.189 1.00 86.62 84 GLU A O 1
ATOM 658 N N . ASN A 1 85 ? 10.955 -3.145 -14.211 1.00 69.19 85 ASN A N 1
ATOM 659 C CA . ASN A 1 85 ? 12.190 -2.454 -14.591 1.00 69.19 85 ASN A CA 1
ATOM 660 C C . ASN A 1 85 ? 13.420 -3.377 -14.659 1.00 69.19 85 ASN A C 1
ATOM 662 O O . ASN A 1 85 ? 14.395 -3.041 -15.331 1.00 69.19 85 ASN A O 1
ATOM 666 N N . LYS A 1 86 ? 13.403 -4.540 -13.993 1.00 64.00 86 LYS A N 1
ATOM 667 C CA . LYS A 1 86 ? 14.500 -5.523 -14.092 1.00 64.00 86 LYS A CA 1
ATOM 668 C C . LYS A 1 86 ? 14.556 -6.180 -15.469 1.00 64.00 86 LYS A C 1
ATOM 670 O O . LYS A 1 86 ? 15.650 -6.477 -15.940 1.00 64.00 86 LYS A O 1
ATOM 675 N N . GLU A 1 87 ? 13.411 -6.344 -16.126 1.00 56.66 87 GLU A N 1
ATOM 676 C CA . GLU A 1 87 ? 13.322 -6.865 -17.497 1.00 56.66 87 GLU A CA 1
ATOM 677 C C . GLU A 1 87 ? 13.924 -5.884 -18.529 1.00 56.66 87 GLU A C 1
ATOM 679 O O . GLU A 1 87 ? 14.327 -6.299 -19.612 1.00 56.66 87 GLU A O 1
ATOM 684 N N . GLN A 1 88 ? 14.059 -4.591 -18.189 1.00 54.62 88 GLN A N 1
ATOM 685 C CA . GLN A 1 88 ? 14.658 -3.563 -19.057 1.00 54.62 88 GLN A CA 1
ATOM 686 C C . GLN A 1 88 ? 16.166 -3.349 -18.852 1.00 54.62 88 GLN A C 1
ATOM 688 O O . GLN A 1 88 ? 16.757 -2.500 -19.523 1.00 54.62 88 GLN A O 1
ATOM 693 N N . ILE A 1 89 ? 16.829 -4.111 -17.971 1.00 52.69 89 ILE A N 1
ATOM 694 C CA . ILE A 1 89 ? 18.295 -4.063 -17.844 1.00 52.69 89 ILE A CA 1
ATOM 695 C C . ILE A 1 89 ? 18.922 -4.833 -19.020 1.00 52.69 89 ILE A C 1
ATOM 697 O O . ILE A 1 89 ? 19.435 -5.940 -18.876 1.00 52.69 89 ILE A O 1
ATOM 701 N N . ILE A 1 90 ? 18.894 -4.217 -20.202 1.00 55.78 90 ILE A N 1
ATOM 702 C CA . ILE A 1 90 ? 19.806 -4.508 -21.307 1.00 55.78 90 ILE A CA 1
ATOM 703 C C . ILE A 1 90 ? 20.991 -3.545 -21.137 1.00 55.78 90 ILE A C 1
ATOM 705 O O . ILE A 1 90 ? 20.870 -2.349 -21.365 1.00 55.78 90 ILE A O 1
ATOM 709 N N . GLU A 1 91 ? 22.096 -4.098 -20.630 1.00 49.44 91 GLU A N 1
ATOM 710 C CA . GLU A 1 91 ? 23.471 -3.573 -20.538 1.00 49.44 91 GLU A CA 1
ATOM 711 C C . GLU A 1 91 ? 23.680 -2.042 -20.437 1.00 49.44 91 GLU A C 1
ATOM 713 O O . GLU A 1 91 ? 23.691 -1.318 -21.431 1.00 49.44 91 GLU A O 1
ATOM 718 N N . LEU A 1 92 ? 24.035 -1.556 -19.238 1.00 52.81 92 LEU A N 1
ATOM 719 C CA . LEU A 1 92 ? 24.738 -0.272 -19.106 1.00 52.81 92 LEU A CA 1
ATOM 720 C C . LEU A 1 92 ? 26.046 -0.319 -19.932 1.00 52.81 92 LEU A C 1
ATOM 722 O O . LEU A 1 92 ? 26.807 -1.284 -19.771 1.00 52.81 92 LEU A O 1
ATOM 726 N N . PRO A 1 93 ? 26.381 0.707 -20.742 1.00 49.66 93 PRO A N 1
ATOM 727 C CA . PRO A 1 93 ? 27.672 0.762 -21.414 1.00 49.66 93 PRO A CA 1
ATOM 728 C C . PRO A 1 93 ? 28.791 0.763 -20.370 1.00 49.66 93 PRO A C 1
ATOM 730 O O . PRO A 1 93 ? 28.897 1.644 -19.513 1.00 49.66 93 PRO A O 1
ATOM 733 N N . LYS A 1 94 ? 29.633 -0.270 -20.436 1.00 55.47 94 LYS A N 1
ATOM 734 C CA . LYS A 1 94 ? 30.843 -0.386 -19.627 1.00 55.47 94 LYS A CA 1
ATOM 735 C C . LYS A 1 94 ? 31.778 0.768 -20.007 1.00 55.47 94 LYS A C 1
ATOM 737 O O . LYS A 1 94 ? 32.207 0.863 -21.151 1.00 55.47 94 LYS A O 1
ATOM 742 N N . SER A 1 95 ? 32.124 1.576 -19.005 1.00 56.56 95 SER A N 1
ATOM 743 C CA . SER A 1 95 ? 33.064 2.711 -18.992 1.00 56.56 95 SER A CA 1
ATOM 744 C C . SER A 1 95 ? 32.519 4.080 -19.433 1.00 56.56 95 SER A C 1
ATOM 746 O O . SER A 1 95 ? 32.276 4.349 -20.603 1.00 56.56 95 SER A O 1
ATOM 748 N N . ILE A 1 96 ? 32.414 4.989 -18.457 1.00 55.81 96 ILE A N 1
ATOM 749 C CA . ILE A 1 96 ? 32.472 6.436 -18.690 1.00 55.81 96 ILE A CA 1
ATOM 750 C C . ILE A 1 96 ? 33.971 6.789 -18.761 1.00 55.81 96 ILE A C 1
ATOM 752 O O . ILE A 1 96 ? 34.686 6.485 -17.798 1.00 55.81 96 ILE A O 1
ATOM 756 N N . PRO A 1 97 ? 34.489 7.392 -19.846 1.00 53.00 97 PRO A N 1
ATOM 757 C CA . PRO A 1 97 ? 35.854 7.898 -19.852 1.00 53.00 97 PRO A CA 1
ATOM 758 C C . PRO A 1 97 ? 35.969 9.045 -18.841 1.00 53.00 97 PRO A C 1
ATOM 760 O O . PRO A 1 97 ? 35.178 9.989 -18.863 1.00 53.00 97 PRO A O 1
ATOM 763 N N . ARG A 1 98 ? 36.947 8.955 -17.931 1.00 50.00 98 ARG A N 1
ATOM 764 C CA . ARG A 1 98 ? 37.324 10.068 -17.052 1.00 50.00 98 ARG A CA 1
ATOM 765 C C . ARG A 1 98 ? 37.830 11.217 -17.927 1.00 50.00 98 ARG A C 1
ATOM 767 O O . ARG A 1 98 ? 38.946 11.157 -18.428 1.00 50.00 98 ARG A O 1
ATOM 774 N N . ASN A 1 99 ? 37.010 12.248 -18.116 1.00 57.25 99 ASN A N 1
ATOM 775 C CA . ASN A 1 99 ? 37.486 13.536 -18.607 1.00 57.25 99 ASN A CA 1
ATOM 776 C C . ASN A 1 99 ? 37.942 14.360 -17.400 1.00 57.25 99 ASN A C 1
ATOM 778 O O . ASN A 1 99 ? 37.131 14.967 -16.702 1.00 57.25 99 ASN A O 1
ATOM 782 N N . ASP A 1 100 ? 39.254 14.388 -17.175 1.00 58.97 100 ASP A N 1
ATOM 783 C CA . ASP A 1 100 ? 39.906 15.122 -16.082 1.00 58.97 100 ASP A CA 1
ATOM 784 C C . ASP A 1 100 ? 39.803 16.659 -16.232 1.00 58.97 100 ASP A C 1
ATOM 786 O O . ASP A 1 100 ? 40.245 17.408 -15.361 1.00 58.97 100 ASP A O 1
ATOM 790 N N . SER A 1 101 ? 39.186 17.161 -17.310 1.00 52.31 101 SER A N 1
ATOM 791 C CA . SER A 1 101 ? 39.075 18.598 -17.592 1.00 52.31 101 SER A CA 1
ATOM 792 C C . SER A 1 101 ? 38.115 19.343 -16.656 1.00 52.31 101 SER A C 1
ATOM 794 O O . SER A 1 101 ? 38.333 20.520 -16.390 1.00 52.31 101 SER A O 1
ATOM 796 N N . TYR A 1 102 ? 37.088 18.680 -16.109 1.00 51.34 102 TYR A N 1
ATOM 797 C CA . TYR A 1 102 ? 36.096 19.329 -15.231 1.00 51.34 102 TYR A CA 1
ATOM 798 C C . TYR A 1 102 ? 36.584 19.523 -13.787 1.00 51.34 102 TYR A C 1
ATOM 800 O O . TYR A 1 102 ? 36.099 20.401 -13.075 1.00 51.34 102 TYR A O 1
ATOM 808 N N . ALA A 1 103 ? 37.559 18.726 -13.343 1.00 50.50 103 ALA A N 1
ATOM 809 C CA . ALA A 1 103 ? 38.090 18.814 -11.984 1.00 50.50 103 ALA A CA 1
ATOM 810 C C . ALA A 1 103 ? 38.979 20.055 -11.778 1.00 50.50 103 ALA A C 1
ATOM 812 O O . ALA A 1 103 ? 39.092 20.551 -10.659 1.00 50.50 103 ALA A O 1
ATOM 813 N N . HIS A 1 104 ? 39.577 20.587 -12.849 1.00 52.47 104 HIS A N 1
ATOM 814 C CA . HIS A 1 104 ? 40.444 21.761 -12.764 1.00 52.47 104 HIS A CA 1
ATOM 815 C C . HIS A 1 104 ? 39.645 23.071 -12.630 1.00 52.47 104 HIS A C 1
ATOM 817 O O . HIS A 1 104 ? 40.025 23.935 -11.843 1.00 52.47 104 HIS A O 1
ATOM 823 N N . GLU A 1 105 ? 38.499 23.205 -13.310 1.00 53.22 105 GLU A N 1
ATOM 824 C CA . GLU A 1 105 ? 37.646 24.407 -13.216 1.00 53.22 105 GLU A CA 1
ATOM 825 C C . GLU A 1 105 ? 37.013 24.595 -11.828 1.00 53.22 105 GLU A C 1
ATOM 827 O O . GLU A 1 105 ? 36.892 25.724 -11.355 1.00 53.22 105 GLU A O 1
ATOM 832 N N . LEU A 1 106 ? 36.690 23.505 -11.125 1.00 51.69 106 LEU A N 1
ATOM 833 C CA . LEU A 1 106 ? 36.177 23.548 -9.748 1.00 51.69 106 LEU A CA 1
ATOM 834 C C . LEU A 1 106 ? 37.253 23.905 -8.710 1.00 51.69 106 LEU A C 1
ATOM 836 O O . LEU A 1 106 ? 36.923 24.391 -7.632 1.00 51.69 106 LEU A O 1
ATOM 840 N N . SER A 1 107 ? 38.534 23.688 -9.024 1.00 54.72 107 SER A N 1
ATOM 841 C CA . SER A 1 107 ? 39.647 23.994 -8.112 1.00 54.72 107 SER A CA 1
ATOM 842 C C . SER A 1 107 ? 40.057 25.473 -8.098 1.00 54.72 107 SER A C 1
ATOM 844 O O . SER A 1 107 ? 40.779 25.894 -7.198 1.00 54.72 107 SER A O 1
ATOM 846 N N . LEU A 1 108 ? 39.578 26.264 -9.067 1.00 55.88 108 LEU A N 1
ATOM 847 C CA . LEU A 1 108 ? 39.891 27.692 -9.212 1.00 55.88 108 LEU A CA 1
ATOM 848 C C . LEU A 1 108 ? 38.758 28.623 -8.756 1.00 55.88 108 LEU A C 1
ATOM 850 O O . LEU A 1 108 ? 38.894 29.841 -8.853 1.00 55.88 108 LEU A O 1
ATOM 854 N N . GLN A 1 109 ? 37.649 28.082 -8.247 1.00 48.72 109 GLN A N 1
ATOM 855 C CA . GLN A 1 109 ? 36.616 28.900 -7.618 1.00 48.72 109 GLN A CA 1
ATOM 856 C C . GLN A 1 109 ? 37.052 29.229 -6.189 1.00 48.72 109 GLN A C 1
ATOM 858 O O . GLN A 1 109 ? 37.004 28.398 -5.284 1.00 48.72 109 GLN A O 1
ATOM 863 N N . ASP A 1 110 ? 37.554 30.451 -6.031 1.00 51.06 110 ASP A N 1
ATOM 864 C CA . ASP A 1 110 ? 38.033 31.015 -4.778 1.00 51.06 110 ASP A CA 1
ATOM 865 C C . ASP A 1 110 ? 36.929 30.943 -3.707 1.00 51.06 110 ASP A C 1
ATOM 867 O O . ASP A 1 110 ? 35.849 31.519 -3.852 1.00 51.06 110 ASP A O 1
ATOM 871 N N . ASN A 1 111 ? 37.185 30.202 -2.625 1.00 54.53 111 ASN A N 1
ATOM 872 C CA . ASN A 1 111 ? 36.281 30.075 -1.483 1.00 54.53 111 ASN A CA 1
ATOM 873 C C . ASN A 1 111 ? 36.357 31.341 -0.612 1.00 54.53 111 ASN A C 1
ATOM 875 O O . ASN A 1 111 ? 36.723 31.294 0.567 1.00 54.53 111 ASN A O 1
ATOM 879 N N . SER A 1 112 ? 35.993 32.497 -1.169 1.00 52.47 112 SER A N 1
ATOM 880 C CA . SER A 1 112 ? 35.650 33.655 -0.352 1.00 52.47 112 SER A CA 1
ATOM 881 C C . SER A 1 112 ? 34.288 33.387 0.291 1.00 52.47 112 SER A C 1
ATOM 883 O O . SER A 1 112 ? 33.268 33.344 -0.392 1.00 52.47 112 SER A O 1
ATOM 885 N N . LYS A 1 113 ? 34.307 33.140 1.604 1.00 54.59 113 LYS A N 1
ATOM 886 C CA . LYS A 1 113 ? 33.163 32.886 2.497 1.00 54.59 113 LYS A CA 1
ATOM 887 C C . LYS A 1 113 ? 31.895 33.626 2.046 1.00 54.59 113 LYS A C 1
ATOM 889 O O . LYS A 1 113 ? 31.794 34.834 2.235 1.00 54.59 113 LYS A O 1
ATOM 894 N N . VAL A 1 114 ? 30.932 32.893 1.493 1.00 50.00 114 VAL A N 1
ATOM 895 C CA . VAL A 1 114 ? 29.602 33.429 1.187 1.00 50.00 114 VAL A CA 1
ATOM 896 C C . VAL A 1 114 ? 28.859 33.594 2.514 1.00 50.00 114 VAL A C 1
ATOM 898 O O . VAL A 1 114 ? 28.568 32.606 3.191 1.00 50.00 114 VAL A O 1
ATOM 901 N N . ASP A 1 115 ? 28.615 34.840 2.922 1.00 54.78 115 ASP A N 1
ATOM 902 C CA . ASP A 1 115 ? 27.756 35.148 4.065 1.00 54.78 115 ASP A CA 1
ATOM 903 C C . ASP A 1 115 ? 26.307 34.781 3.702 1.00 54.78 115 ASP A C 1
ATOM 905 O O . ASP A 1 115 ? 25.787 35.154 2.651 1.00 54.78 115 ASP A O 1
ATOM 909 N N . ASN A 1 116 ? 25.624 34.057 4.591 1.00 55.12 116 ASN A N 1
ATOM 910 C CA . ASN A 1 116 ? 24.228 33.639 4.423 1.00 55.12 116 ASN A CA 1
ATOM 911 C C . ASN A 1 116 ? 23.247 34.821 4.279 1.00 55.12 116 ASN A C 1
ATOM 913 O O . ASN A 1 116 ? 22.066 34.612 3.992 1.00 55.12 116 ASN A O 1
ATOM 917 N N . ASN A 1 117 ? 23.706 36.052 4.513 1.00 53.97 117 ASN A N 1
ATOM 918 C CA . ASN A 1 117 ? 22.928 37.270 4.320 1.00 53.97 117 ASN A CA 1
ATOM 919 C C . ASN A 1 117 ? 22.817 37.722 2.854 1.00 53.97 117 ASN A C 1
ATOM 921 O O . ASN A 1 117 ? 21.880 38.459 2.557 1.00 53.97 117 ASN A O 1
ATOM 925 N N . ASP A 1 118 ? 23.685 37.240 1.959 1.00 55.53 118 ASP A N 1
ATOM 926 C CA . ASP A 1 118 ? 23.708 37.632 0.538 1.00 55.53 118 ASP A CA 1
ATOM 927 C C . ASP A 1 118 ? 22.919 36.675 -0.379 1.00 55.53 118 ASP A C 1
ATOM 929 O O . ASP A 1 118 ? 22.808 36.892 -1.587 1.00 55.53 118 ASP A O 1
ATOM 933 N N . LEU A 1 119 ? 22.337 35.608 0.179 1.00 56.91 119 LEU A N 1
ATOM 934 C CA . LEU A 1 119 ? 21.509 34.660 -0.566 1.00 56.91 119 LEU A CA 1
ATOM 935 C C . LEU A 1 119 ? 20.075 35.193 -0.748 1.00 56.91 119 LEU A C 1
ATOM 937 O O . LEU A 1 119 ? 19.509 35.780 0.182 1.00 56.91 119 LEU A O 1
ATOM 941 N N . PRO A 1 120 ? 19.436 34.961 -1.913 1.00 54.12 120 PRO A N 1
ATOM 942 C CA . PRO A 1 120 ? 18.046 35.350 -2.131 1.00 54.12 120 PRO A CA 1
ATOM 943 C C . PRO A 1 120 ? 17.136 34.694 -1.086 1.00 54.12 120 PRO A C 1
ATOM 945 O O . PRO A 1 120 ? 17.384 33.568 -0.657 1.00 54.12 120 PRO A O 1
ATOM 948 N N . TYR A 1 121 ? 16.060 35.383 -0.689 1.00 51.50 121 TYR A N 1
ATOM 949 C CA . TYR A 1 121 ? 15.188 34.966 0.424 1.00 51.50 121 TYR A CA 1
ATOM 950 C C . TYR A 1 121 ? 14.672 33.518 0.293 1.00 51.50 121 TYR A C 1
ATOM 952 O O . TYR A 1 121 ? 14.503 32.830 1.294 1.00 51.50 121 TYR A O 1
ATOM 960 N N . SER A 1 122 ? 14.489 33.025 -0.936 1.00 50.12 122 SER A N 1
ATOM 961 C CA . SER A 1 122 ? 14.077 31.647 -1.240 1.00 50.12 122 SER A CA 1
ATOM 962 C C . SER A 1 122 ? 15.143 30.571 -0.976 1.00 50.12 122 SER A C 1
ATOM 964 O O . SER A 1 122 ? 14.798 29.396 -0.900 1.00 50.12 122 SER A O 1
ATOM 966 N N . ALA A 1 123 ? 16.419 30.945 -0.851 1.00 47.56 123 ALA A N 1
ATOM 967 C CA . ALA A 1 123 ? 17.556 30.040 -0.664 1.00 47.56 123 ALA A CA 1
ATOM 968 C C . ALA A 1 123 ? 18.136 30.077 0.762 1.00 47.56 123 ALA A C 1
ATOM 970 O O . ALA A 1 123 ? 19.107 29.379 1.058 1.00 47.56 123 ALA A O 1
ATOM 971 N N . ARG A 1 124 ? 17.558 30.885 1.657 1.00 51.94 124 ARG A N 1
ATOM 972 C CA . ARG A 1 124 ? 18.033 31.039 3.032 1.00 51.94 124 ARG A CA 1
ATOM 973 C C . ARG A 1 124 ? 17.450 29.937 3.917 1.00 51.94 124 ARG A C 1
ATOM 975 O O . ARG A 1 124 ? 16.279 29.972 4.281 1.00 51.94 124 ARG A O 1
ATOM 982 N N . TRP A 1 125 ? 18.271 28.952 4.268 1.00 38.59 125 TRP A N 1
ATOM 983 C CA . TRP A 1 125 ? 17.874 27.873 5.175 1.00 38.59 125 TRP A CA 1
ATOM 984 C C . TRP A 1 125 ? 17.892 28.363 6.634 1.00 38.59 125 TRP A C 1
ATOM 986 O O . TRP A 1 125 ? 18.859 29.015 7.041 1.00 38.59 125 TRP A O 1
ATOM 996 N N . PRO A 1 126 ? 16.868 28.071 7.456 1.00 45.12 126 PRO A N 1
ATOM 997 C CA . PRO A 1 126 ? 16.920 28.377 8.880 1.00 45.12 126 PRO A CA 1
ATOM 998 C C . PRO A 1 126 ? 17.980 27.498 9.554 1.00 45.12 126 PRO A C 1
ATOM 1000 O O . PRO A 1 126 ? 17.956 26.276 9.413 1.00 45.12 126 PRO A O 1
ATOM 1003 N N . ASN A 1 127 ? 18.900 28.104 10.309 1.00 44.28 127 ASN A N 1
ATOM 1004 C CA . ASN A 1 127 ? 19.856 27.353 11.121 1.00 44.28 127 ASN A CA 1
ATOM 1005 C C . ASN A 1 127 ? 19.101 26.497 12.151 1.00 44.28 127 ASN A C 1
ATOM 1007 O O . ASN A 1 127 ? 18.413 27.027 13.025 1.00 44.28 127 ASN A O 1
ATOM 1011 N N . CYS A 1 128 ? 19.254 25.176 12.052 1.00 40.59 128 CYS A N 1
ATOM 1012 C CA . CYS A 1 128 ? 18.712 24.193 12.988 1.00 40.59 128 CYS A CA 1
ATOM 1013 C C . CYS A 1 128 ? 19.443 24.249 14.338 1.00 40.59 128 CYS A C 1
ATOM 1015 O O . CYS A 1 128 ? 20.221 23.364 14.679 1.00 40.59 128 CYS A O 1
ATOM 1017 N N . SER A 1 129 ? 19.158 25.284 15.122 1.00 36.81 129 SER A N 1
ATOM 1018 C CA . SER A 1 129 ? 19.446 25.341 16.553 1.00 36.81 129 SER A CA 1
ATOM 1019 C C . SER A 1 129 ? 18.125 25.596 17.276 1.00 36.81 129 SER A C 1
ATOM 1021 O O . SER A 1 129 ? 17.704 26.735 17.459 1.00 36.81 129 SER A O 1
ATOM 1023 N N . SER A 1 130 ? 17.422 24.5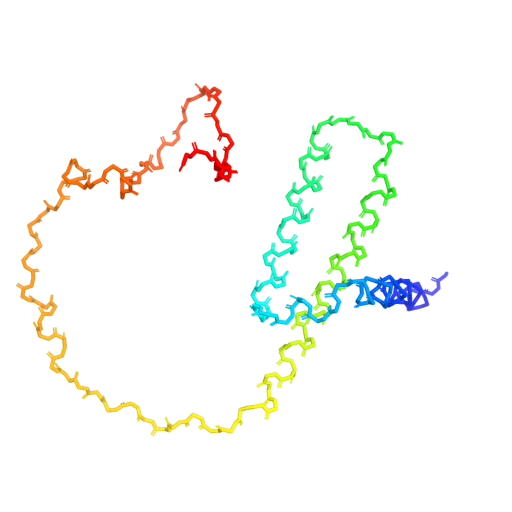22 17.628 1.00 34.91 130 SER A N 1
ATOM 1024 C CA . SER A 1 130 ? 16.211 24.561 18.463 1.00 34.91 130 SER A CA 1
ATOM 1025 C C . SER A 1 130 ? 16.514 25.076 19.885 1.00 34.91 130 SER A C 1
ATOM 1027 O O . SER A 1 130 ? 17.668 24.978 20.308 1.00 34.91 130 SER A O 1
ATOM 1029 N N . PRO A 1 131 ? 15.515 25.456 20.718 1.00 48.56 131 PRO A N 1
ATOM 1030 C CA . PRO A 1 131 ? 14.090 25.731 20.445 1.00 48.56 131 PRO A CA 1
ATOM 1031 C C . PRO A 1 131 ? 13.575 27.025 21.123 1.00 48.56 131 PRO A C 1
ATOM 1033 O O . PRO A 1 131 ? 14.013 27.325 22.226 1.00 48.56 131 PRO A O 1
ATOM 1036 N N . LYS A 1 132 ? 12.530 27.688 20.592 1.00 35.34 132 LYS A N 1
ATOM 1037 C CA . LYS A 1 132 ? 11.439 28.286 21.407 1.00 35.34 132 LYS A CA 1
ATOM 1038 C C . LYS A 1 132 ? 10.127 28.342 20.612 1.00 35.34 132 LYS A C 1
ATOM 1040 O O . LYS A 1 132 ? 10.114 28.758 19.462 1.00 35.34 132 LYS A O 1
ATOM 1045 N N . ASN A 1 133 ? 9.052 27.909 21.275 1.00 42.03 133 ASN A N 1
ATOM 1046 C CA . ASN A 1 133 ? 7.642 28.036 20.899 1.00 42.03 133 ASN A CA 1
ATOM 1047 C C . ASN A 1 133 ? 7.319 29.310 20.112 1.00 42.03 133 ASN A C 1
ATOM 1049 O O . ASN A 1 133 ? 7.610 30.394 20.602 1.00 42.03 133 ASN A O 1
ATOM 1053 N N . THR A 1 134 ? 6.604 29.176 18.997 1.00 35.72 134 THR A N 1
ATOM 1054 C CA . THR A 1 134 ? 5.424 29.987 18.642 1.00 35.72 134 THR A CA 1
ATOM 1055 C C . THR A 1 134 ? 4.700 29.331 17.461 1.00 35.72 134 THR A C 1
ATOM 1057 O O . THR A 1 134 ? 5.270 28.539 16.717 1.00 35.72 134 THR A O 1
ATOM 1060 N N . SER A 1 135 ? 3.398 29.578 17.395 1.00 44.75 135 SER A N 1
ATOM 1061 C CA . SER A 1 135 ? 2.427 29.087 16.421 1.00 44.75 135 SER A CA 1
ATOM 1062 C C . SER A 1 135 ? 2.733 29.479 14.967 1.00 44.75 135 SER A C 1
ATOM 1064 O O . SER A 1 135 ? 3.343 30.512 14.733 1.00 44.75 135 SER A O 1
ATOM 1066 N N . GLU A 1 136 ? 2.151 28.707 14.038 1.00 37.50 136 GLU A N 1
ATOM 1067 C CA . GLU A 1 136 ? 1.932 28.988 12.602 1.00 37.50 136 GLU A CA 1
ATOM 1068 C C . GLU A 1 136 ? 3.031 28.585 11.603 1.00 37.50 136 GLU A C 1
ATOM 1070 O O . GLU A 1 136 ? 4.068 29.219 11.455 1.00 37.50 136 GLU A O 1
ATOM 1075 N N . SER A 1 137 ? 2.740 27.567 10.787 1.00 40.25 137 SER A N 1
ATOM 1076 C CA . SER A 1 137 ? 2.271 27.750 9.397 1.00 40.25 137 SER A CA 1
ATOM 1077 C C . SER A 1 137 ? 2.390 26.430 8.617 1.00 40.25 137 SER A C 1
ATOM 1079 O O . SER A 1 137 ? 3.435 25.787 8.566 1.00 40.25 137 SER A O 1
ATOM 1081 N N . SER A 1 138 ? 1.265 25.991 8.050 1.00 42.47 138 SER A N 1
ATOM 1082 C CA . SER A 1 138 ? 1.145 24.773 7.244 1.00 42.47 138 SER A CA 1
ATOM 1083 C C . SER A 1 138 ? 1.729 24.997 5.850 1.00 42.47 138 SER A C 1
ATOM 1085 O O . SER A 1 138 ? 1.327 25.925 5.154 1.00 42.47 138 SER A O 1
ATOM 1087 N N . TRP A 1 139 ? 2.613 24.099 5.426 1.00 34.16 139 TRP A N 1
ATOM 1088 C CA . TRP A 1 139 ? 3.075 23.960 4.043 1.00 34.16 139 TRP A CA 1
ATOM 1089 C C . TRP A 1 139 ? 2.332 22.811 3.337 1.00 34.16 139 TRP A C 1
ATOM 1091 O O . TRP A 1 139 ? 1.975 21.845 4.016 1.00 34.16 139 TRP A O 1
ATOM 1101 N N . PRO A 1 140 ? 2.147 22.844 1.999 1.00 49.38 140 PRO A N 1
ATOM 1102 C CA . PRO A 1 140 ? 2.487 23.912 1.048 1.00 49.38 140 PRO A CA 1
ATOM 1103 C C . PRO A 1 140 ? 1.318 24.889 0.770 1.00 49.38 140 PRO A C 1
ATOM 1105 O O . PRO A 1 140 ? 0.154 24.528 0.960 1.00 49.38 140 PRO A O 1
ATOM 1108 N N . PRO A 1 141 ? 1.601 26.121 0.300 1.00 41.41 141 PRO A N 1
ATOM 1109 C CA . PRO A 1 141 ? 0.571 27.103 -0.032 1.00 41.41 141 PRO A CA 1
ATOM 1110 C C . PRO A 1 141 ? -0.214 26.702 -1.289 1.00 41.41 141 PRO A C 1
ATOM 1112 O O . PRO A 1 141 ? 0.351 26.238 -2.280 1.00 41.41 141 PRO A O 1
ATOM 1115 N N . SER A 1 142 ? -1.532 26.911 -1.249 1.00 43.12 142 SER A N 1
ATOM 1116 C CA . SER A 1 142 ? -2.419 26.710 -2.391 1.00 43.12 142 SER A CA 1
ATOM 1117 C C . SER A 1 142 ? -2.052 27.662 -3.527 1.00 43.12 142 SER A C 1
ATOM 1119 O O . SER A 1 142 ? -2.102 28.882 -3.361 1.00 43.12 142 SER A O 1
ATOM 1121 N N . VAL A 1 143 ? -1.757 27.113 -4.702 1.00 51.28 143 VAL A N 1
ATOM 1122 C CA . VAL A 1 143 ? -1.747 27.887 -5.941 1.00 51.28 143 VAL A CA 1
ATOM 1123 C C . VAL A 1 143 ? -3.203 28.136 -6.319 1.00 51.28 143 VAL A C 1
ATOM 1125 O O . VAL A 1 143 ? -3.877 27.213 -6.763 1.00 51.28 143 VAL A O 1
ATOM 1128 N N . ASN A 1 144 ? -3.699 29.353 -6.071 1.00 40.34 144 ASN A N 1
ATOM 1129 C CA . ASN A 1 144 ? -4.742 29.976 -6.885 1.00 40.34 144 ASN A CA 1
ATOM 1130 C C . ASN A 1 144 ? -4.874 31.489 -6.636 1.00 40.34 144 ASN A C 1
ATOM 1132 O O . ASN A 1 144 ? -4.915 31.953 -5.498 1.00 40.34 144 ASN A O 1
ATOM 1136 N N . ASN A 1 145 ? -5.059 32.179 -7.767 1.00 37.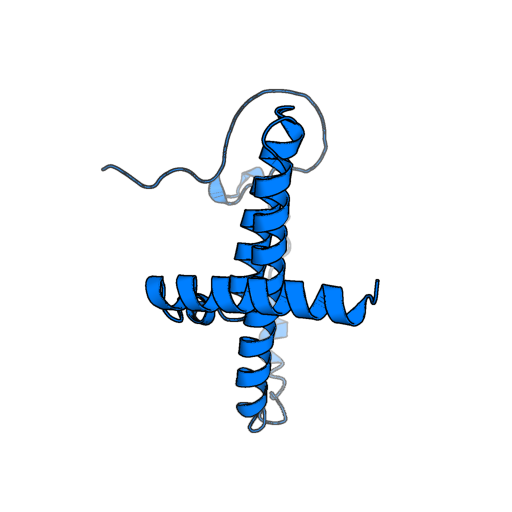12 145 ASN A N 1
ATOM 1137 C CA . ASN A 1 145 ? -5.509 33.553 -8.019 1.00 37.12 145 ASN A CA 1
ATOM 1138 C C . ASN A 1 145 ? -4.485 34.699 -7.979 1.00 37.12 145 ASN A C 1
ATOM 1140 O O . ASN A 1 145 ? -4.426 35.480 -7.028 1.00 37.12 145 ASN A O 1
ATOM 1144 N N . ARG A 1 146 ? -3.872 34.946 -9.142 1.00 39.22 146 ARG A N 1
ATOM 1145 C CA . ARG A 1 146 ? -4.366 35.986 -10.061 1.00 39.22 146 ARG A CA 1
ATOM 1146 C C . ARG A 1 146 ? -3.938 35.719 -11.497 1.00 39.22 146 ARG A C 1
ATOM 1148 O O . ARG A 1 146 ? -2.814 35.207 -11.668 1.00 39.22 146 ARG A O 1
#

Secondary structure (DSSP, 8-state):
--HHHHHHHHHHHHHHHHHHHHHHH-STTGGGHHHHHHHHHHHHHHHHHHHHHT--TTSHHHHHHHHHHHHHHHHHHHHHHHHHHHTT---PPS-----THHHHHHHTS------TTSS-GGG-PPP----------PSSPP----